Protein AF-A0A919D3U6-F1 (afdb_monomer_lite)

Sequence (153 aa):
MVQASVHTAVRELMSEVGRDALTVPLVAQRAGVTPSTIYRRWGDLQKLLSDVAVERLRPDTAPRDHGGLRADLTAWAGQFLDEMASRAAGRGESAPAVETVMDRVVAPLMYRILFRPAGLDTAYTRQLVAGLLDTTPEAATDAGPGGSETSGR

Structure (mmCIF, N/CA/C/O backbone):
data_AF-A0A919D3U6-F1
#
_entry.id   AF-A0A919D3U6-F1
#
loop_
_atom_site.group_PDB
_atom_site.id
_atom_site.type_symbol
_atom_site.label_atom_id
_atom_site.label_alt_id
_atom_site.label_comp_id
_atom_site.label_asym_id
_atom_site.label_entity_id
_atom_site.label_seq_id
_atom_site.pdbx_PDB_ins_code
_atom_site.Cartn_x
_atom_site.Cartn_y
_atom_site.Cartn_z
_atom_site.occupancy
_atom_site.B_iso_or_equiv
_atom_site.auth_seq_id
_atom_site.auth_comp_id
_atom_site.auth_asym_id
_atom_site.auth_atom_id
_atom_site.pdbx_PDB_model_num
ATOM 1 N N . MET A 1 1 ? 6.024 -2.202 17.466 1.00 76.69 1 MET A N 1
ATOM 2 C CA . MET A 1 1 ? 5.433 -0.854 17.266 1.00 76.69 1 MET A CA 1
ATOM 3 C C . MET A 1 1 ? 4.109 -1.005 16.529 1.00 76.69 1 MET A C 1
ATOM 5 O O . MET A 1 1 ? 4.080 -1.748 15.559 1.00 76.69 1 MET A O 1
ATOM 9 N N . VAL A 1 2 ? 3.045 -0.311 16.953 1.00 89.50 2 VAL A N 1
ATOM 10 C CA . VAL A 1 2 ? 1.687 -0.388 16.356 1.00 89.50 2 VAL A CA 1
ATOM 11 C C . VAL A 1 2 ? 1.678 -0.202 14.831 1.00 89.50 2 VAL A C 1
ATOM 13 O O . VAL A 1 2 ? 0.925 -0.864 14.133 1.00 89.50 2 VAL A O 1
ATOM 16 N N . GLN A 1 3 ? 2.544 0.660 14.291 1.00 91.00 3 GLN A N 1
ATOM 17 C CA . GLN A 1 3 ? 2.680 0.834 12.840 1.00 91.00 3 GLN A CA 1
ATOM 18 C C . GLN A 1 3 ? 3.093 -0.464 12.134 1.00 91.00 3 GLN A C 1
ATOM 20 O O . GLN A 1 3 ? 2.460 -0.859 11.164 1.00 91.00 3 GLN A O 1
ATOM 25 N N . ALA A 1 4 ? 4.109 -1.159 12.649 1.00 90.00 4 ALA A N 1
ATOM 26 C CA . ALA A 1 4 ? 4.602 -2.393 12.047 1.00 90.00 4 ALA A CA 1
ATOM 27 C C . ALA A 1 4 ? 3.541 -3.506 12.061 1.00 90.00 4 ALA A C 1
ATOM 29 O O . ALA A 1 4 ? 3.379 -4.188 11.055 1.00 90.00 4 ALA A O 1
ATOM 30 N N . SER A 1 5 ? 2.779 -3.654 13.156 1.00 94.19 5 SER A N 1
ATOM 31 C CA . SER A 1 5 ? 1.713 -4.666 13.224 1.00 94.19 5 SER A CA 1
ATOM 32 C C . SER A 1 5 ? 0.570 -4.362 12.257 1.00 94.19 5 SER A C 1
ATOM 34 O O . SER A 1 5 ? 0.105 -5.262 11.564 1.00 94.19 5 SER A O 1
ATOM 36 N N . VAL A 1 6 ? 0.167 -3.093 12.140 1.00 96.50 6 VAL A N 1
ATOM 37 C CA . VAL A 1 6 ? -0.847 -2.665 11.166 1.00 96.50 6 VAL A CA 1
ATOM 38 C C . VAL A 1 6 ? -0.353 -2.862 9.729 1.00 96.50 6 VAL A C 1
ATOM 40 O O . VAL A 1 6 ? -1.093 -3.390 8.905 1.00 96.50 6 VAL A O 1
ATOM 43 N N . HIS A 1 7 ? 0.898 -2.509 9.420 1.00 94.06 7 HIS A N 1
ATOM 44 C CA . HIS A 1 7 ? 1.461 -2.686 8.076 1.00 94.06 7 HIS A CA 1
ATOM 45 C C . HIS A 1 7 ? 1.560 -4.169 7.695 1.00 94.06 7 HIS A C 1
ATOM 47 O O . HIS A 1 7 ? 1.246 -4.533 6.563 1.00 94.06 7 HIS A O 1
ATOM 53 N N . THR A 1 8 ? 1.960 -5.036 8.629 1.00 94.00 8 THR A N 1
ATOM 54 C CA . THR A 1 8 ? 1.969 -6.490 8.414 1.00 94.00 8 THR A CA 1
ATOM 55 C C . THR A 1 8 ? 0.561 -7.026 8.175 1.00 94.00 8 THR A C 1
ATOM 57 O O . THR A 1 8 ? 0.341 -7.677 7.158 1.00 94.00 8 THR A O 1
ATOM 60 N N . ALA A 1 9 ? -0.405 -6.662 9.022 1.00 96.44 9 ALA A N 1
ATOM 61 C CA . ALA A 1 9 ? -1.797 -7.080 8.876 1.00 96.44 9 ALA A CA 1
ATOM 62 C C . ALA A 1 9 ? -2.398 -6.684 7.520 1.00 96.44 9 ALA A C 1
ATOM 64 O O . ALA A 1 9 ? -3.086 -7.480 6.888 1.00 96.44 9 ALA A O 1
ATOM 65 N N . VAL A 1 10 ? -2.115 -5.465 7.048 1.00 94.31 10 VAL A N 1
ATOM 66 C CA . VAL A 1 10 ? -2.527 -5.003 5.716 1.00 94.31 10 VAL A CA 1
ATOM 67 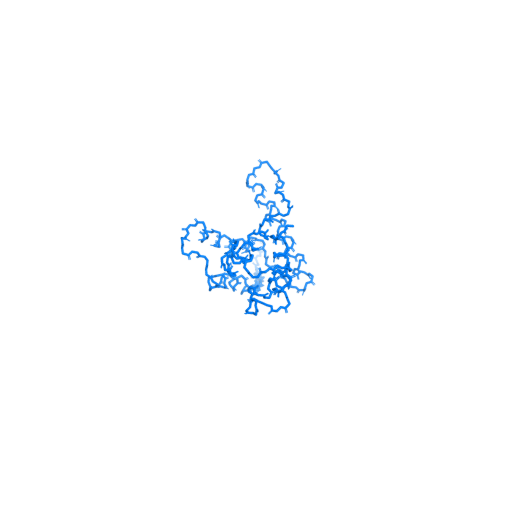C C . VAL A 1 10 ? -1.959 -5.901 4.618 1.00 94.31 10 VAL A C 1
ATOM 69 O O . VAL A 1 10 ? -2.703 -6.295 3.725 1.00 94.31 10 VAL A O 1
ATOM 72 N N . ARG A 1 11 ? -0.658 -6.221 4.662 1.00 90.19 11 ARG A N 1
ATOM 73 C CA . ARG A 1 11 ? -0.007 -7.043 3.629 1.00 90.19 11 ARG A CA 1
ATOM 74 C C . ARG A 1 11 ? -0.580 -8.456 3.574 1.00 90.19 11 ARG A C 1
ATOM 76 O O . ARG A 1 11 ? -0.876 -8.934 2.484 1.00 90.19 11 ARG A O 1
ATOM 83 N N . GLU A 1 12 ? -0.758 -9.085 4.731 1.00 91.75 12 GLU A N 1
ATOM 84 C CA . GLU A 1 12 ? -1.338 -10.428 4.842 1.00 91.75 12 GLU A CA 1
ATOM 85 C C . GLU A 1 12 ? -2.769 -10.448 4.302 1.00 91.75 12 GLU A C 1
ATOM 87 O O . GLU A 1 12 ? -3.071 -11.178 3.360 1.00 91.75 12 GLU A O 1
ATOM 92 N N . LEU A 1 13 ? -3.629 -9.557 4.802 1.00 92.19 13 LEU A N 1
ATOM 93 C CA . LEU A 1 13 ? -5.018 -9.476 4.358 1.00 92.19 13 LEU A CA 1
ATOM 94 C C . LEU A 1 13 ? -5.136 -9.160 2.864 1.00 92.19 13 LEU A C 1
ATOM 96 O O . LEU A 1 13 ? -5.991 -9.721 2.186 1.00 92.19 13 LEU A O 1
ATOM 100 N N . MET A 1 14 ? -4.273 -8.300 2.322 1.00 88.56 14 MET A N 1
ATOM 101 C CA . MET A 1 14 ? -4.292 -7.990 0.893 1.00 88.56 14 MET A CA 1
ATOM 102 C C . MET A 1 14 ? -3.965 -9.219 0.030 1.00 88.56 14 MET A C 1
ATOM 104 O O . MET A 1 14 ? -4.494 -9.324 -1.074 1.00 88.56 14 MET A O 1
ATOM 108 N N . SER A 1 15 ? -3.144 -10.149 0.532 1.00 82.94 15 SER A N 1
ATOM 109 C CA . SER A 1 15 ? -2.867 -11.429 -0.136 1.00 82.94 15 SER A CA 1
ATOM 110 C C . SER A 1 15 ? -3.988 -12.463 0.027 1.00 82.94 15 SER A C 1
ATOM 112 O O . SER A 1 15 ? -4.192 -13.276 -0.868 1.00 82.94 15 SER A O 1
ATOM 114 N N . GLU A 1 16 ? -4.735 -12.411 1.134 1.00 90.62 16 GLU A N 1
ATOM 115 C CA . GLU A 1 16 ? -5.796 -13.373 1.458 1.00 90.62 16 GLU A CA 1
ATOM 116 C C . GLU A 1 16 ? -7.144 -13.031 0.812 1.00 90.62 16 GLU A C 1
ATOM 118 O O . GLU A 1 16 ? -7.806 -13.906 0.261 1.00 90.62 16 GLU A O 1
ATOM 123 N N . VAL A 1 17 ? -7.577 -11.769 0.906 1.00 86.75 17 VAL A N 1
ATOM 124 C CA . VAL A 1 17 ? -8.936 -11.343 0.516 1.00 86.75 17 VAL A CA 1
ATOM 125 C C . VAL A 1 17 ? -8.955 -10.348 -0.645 1.00 86.75 17 VAL A C 1
ATOM 127 O O . VAL A 1 17 ? -10.021 -9.992 -1.143 1.00 86.75 17 VAL A O 1
ATOM 130 N N . GLY A 1 18 ? -7.782 -9.896 -1.093 1.00 78.81 18 GLY A N 1
ATOM 131 C CA . GLY A 1 18 ? -7.655 -8.888 -2.141 1.00 78.81 18 GLY A CA 1
ATOM 132 C C . GLY A 1 18 ? -7.986 -7.464 -1.674 1.00 78.81 18 GLY A C 1
ATOM 133 O O . GLY A 1 18 ? -8.413 -7.210 -0.546 1.00 78.81 18 GLY A O 1
ATOM 134 N N . ARG A 1 19 ? -7.751 -6.489 -2.561 1.00 80.19 19 ARG A N 1
ATOM 135 C CA . ARG A 1 19 ? -7.870 -5.056 -2.242 1.00 80.19 19 ARG A CA 1
ATOM 136 C C . ARG A 1 19 ? -9.306 -4.618 -1.950 1.00 80.19 19 ARG A C 1
ATOM 138 O O . ARG A 1 19 ? -9.495 -3.793 -1.052 1.00 80.19 19 ARG A O 1
ATOM 145 N N . ASP A 1 20 ? -10.270 -5.141 -2.703 1.00 83.38 20 ASP A N 1
ATOM 146 C CA . ASP A 1 20 ? -11.660 -4.664 -2.701 1.00 83.38 20 ASP A CA 1
ATOM 147 C C . ASP A 1 20 ? -12.416 -5.059 -1.427 1.00 83.38 20 ASP A C 1
ATOM 149 O O . ASP A 1 20 ? -13.269 -4.312 -0.954 1.00 83.38 20 ASP A O 1
ATOM 153 N N . ALA A 1 21 ? -12.056 -6.195 -0.822 1.00 86.38 21 ALA A N 1
ATOM 154 C CA . ALA A 1 21 ? -12.648 -6.679 0.425 1.00 86.38 21 ALA A CA 1
ATOM 155 C C . ALA A 1 21 ? -11.987 -6.093 1.691 1.00 86.38 21 ALA A C 1
ATOM 157 O O . ALA A 1 21 ? -12.448 -6.328 2.811 1.00 86.38 21 ALA A O 1
ATOM 158 N N . LEU A 1 22 ? -10.895 -5.335 1.545 1.00 90.50 22 LEU A N 1
ATOM 159 C CA . LEU A 1 22 ? -10.125 -4.817 2.673 1.00 90.50 22 LEU A CA 1
ATOM 160 C C . LEU A 1 22 ? -10.833 -3.625 3.338 1.00 90.50 22 LEU A C 1
ATOM 162 O O . LEU A 1 22 ? -11.154 -2.633 2.683 1.00 90.50 22 LEU A O 1
ATOM 166 N N . THR A 1 23 ? -10.993 -3.668 4.664 1.00 95.88 23 THR A N 1
ATOM 167 C CA . THR A 1 23 ? -11.627 -2.596 5.452 1.00 95.88 23 THR A CA 1
ATOM 168 C C . THR A 1 23 ? -10.823 -2.249 6.709 1.00 95.88 23 THR A C 1
ATOM 170 O O . THR A 1 23 ? -10.061 -3.071 7.218 1.00 95.88 23 THR A O 1
ATOM 173 N N . VAL A 1 24 ? -11.002 -1.034 7.251 1.00 96.75 24 VAL A N 1
ATOM 174 C CA . VAL A 1 24 ? -10.336 -0.610 8.504 1.00 96.75 24 VAL A CA 1
ATOM 175 C C . VAL A 1 24 ? -10.657 -1.541 9.682 1.00 96.75 24 VAL A C 1
ATOM 177 O O . VAL A 1 24 ? -9.717 -1.913 10.383 1.00 96.75 24 VAL A O 1
ATOM 180 N N . PRO A 1 25 ? -11.918 -1.965 9.917 1.00 97.25 25 PRO A N 1
ATOM 181 C CA . PRO A 1 25 ? -12.221 -2.905 10.995 1.00 97.25 25 PRO A CA 1
ATOM 182 C C . PRO A 1 25 ? -11.486 -4.241 10.857 1.00 97.25 25 PRO A C 1
ATOM 184 O O . PRO A 1 25 ? -10.944 -4.733 11.844 1.00 97.25 25 PRO A O 1
ATOM 187 N N . LEU A 1 26 ? -11.407 -4.789 9.640 1.00 97.50 26 LEU A N 1
ATOM 188 C CA . LEU A 1 26 ? -10.711 -6.049 9.371 1.00 97.50 26 LEU A CA 1
ATOM 189 C C . LEU A 1 26 ? -9.206 -5.935 9.654 1.00 97.50 26 LEU A C 1
ATOM 191 O O . LEU A 1 26 ? -8.624 -6.786 10.325 1.00 97.50 26 LEU A O 1
ATOM 195 N N . VAL A 1 27 ? -8.584 -4.842 9.204 1.00 97.62 27 VAL A N 1
ATOM 196 C CA . VAL A 1 27 ? -7.167 -4.560 9.477 1.00 97.62 27 VAL A CA 1
ATOM 197 C C . VAL A 1 27 ? -6.918 -4.374 10.973 1.00 97.62 27 VAL A C 1
ATOM 199 O O . VAL A 1 27 ? -5.962 -4.930 11.508 1.00 97.62 27 VAL A O 1
ATOM 202 N N . ALA A 1 28 ? -7.776 -3.617 11.662 1.00 97.56 28 ALA A N 1
ATOM 203 C CA . ALA A 1 28 ? -7.661 -3.379 13.098 1.00 97.56 28 ALA A CA 1
ATOM 204 C C . ALA A 1 28 ? -7.726 -4.692 13.890 1.00 97.56 28 ALA A C 1
ATOM 206 O O . ALA A 1 28 ? -6.872 -4.939 14.742 1.00 97.56 28 ALA A O 1
ATOM 207 N N . GLN A 1 29 ? -8.683 -5.557 13.541 1.00 97.62 29 GLN A N 1
ATOM 208 C CA . GLN A 1 29 ? -8.833 -6.884 14.127 1.00 97.62 29 GLN A CA 1
ATOM 209 C C . GLN A 1 29 ? -7.568 -7.727 13.935 1.00 97.62 29 GLN A C 1
ATOM 211 O O . GLN A 1 29 ? -7.037 -8.250 14.913 1.00 97.62 29 GLN A O 1
ATOM 216 N N . ARG A 1 30 ? -7.049 -7.820 12.704 1.00 97.50 30 ARG A N 1
ATOM 217 C CA . ARG A 1 30 ? -5.836 -8.598 12.4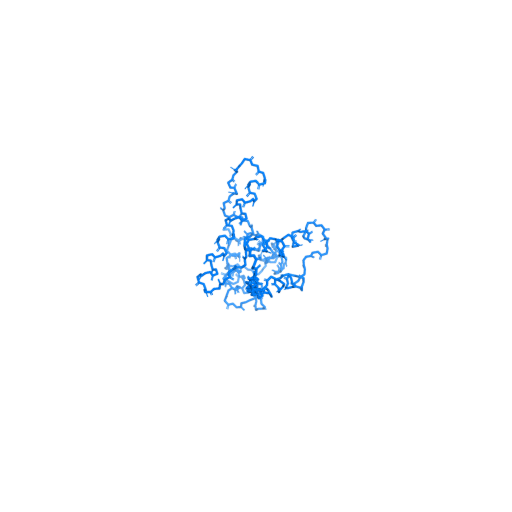06 1.00 97.50 30 ARG A CA 1
ATOM 218 C C . ARG A 1 30 ? -4.596 -8.047 13.114 1.00 97.50 30 ARG A C 1
ATOM 220 O O . ARG A 1 30 ? -3.774 -8.815 13.595 1.00 97.50 30 ARG A O 1
ATOM 227 N N . ALA A 1 31 ? -4.473 -6.726 13.208 1.00 97.12 31 ALA A N 1
ATOM 228 C CA . ALA A 1 31 ? -3.342 -6.060 13.849 1.00 97.12 31 ALA A CA 1
ATOM 229 C C . ALA A 1 31 ? -3.424 -6.022 15.388 1.00 97.12 31 ALA A C 1
ATOM 231 O O . ALA A 1 31 ? -2.487 -5.528 16.023 1.00 97.12 31 ALA A O 1
ATOM 232 N N . GLY A 1 32 ? -4.530 -6.487 15.984 1.00 97.06 32 GLY A N 1
ATOM 233 C CA . GLY A 1 32 ? -4.758 -6.461 17.431 1.00 97.06 32 GLY A CA 1
ATOM 234 C C . GLY A 1 32 ? -4.949 -5.052 18.004 1.00 97.06 32 GLY A C 1
ATOM 235 O O . GLY A 1 32 ? -4.576 -4.797 19.148 1.00 97.06 32 GLY A O 1
ATOM 236 N N . VAL A 1 33 ? -5.488 -4.115 17.217 1.00 97.50 33 VAL A N 1
ATOM 237 C CA . VAL A 1 33 ? -5.717 -2.717 17.624 1.00 97.50 33 VAL A CA 1
ATOM 238 C C . VAL A 1 33 ? -7.176 -2.312 17.434 1.00 97.50 33 VAL A C 1
ATOM 240 O O . VAL A 1 33 ? -7.961 -3.001 16.792 1.00 97.50 33 VAL A O 1
ATOM 243 N N . THR A 1 34 ? -7.562 -1.156 17.973 1.00 97.31 34 THR A N 1
ATOM 244 C CA . THR A 1 34 ? -8.905 -0.606 17.748 1.00 97.31 34 THR A CA 1
ATOM 245 C C . THR A 1 34 ? -8.980 0.158 16.420 1.00 97.31 34 THR A C 1
ATOM 247 O O . THR A 1 34 ? -8.002 0.817 16.047 1.00 97.31 34 THR A O 1
ATOM 250 N N . PRO A 1 35 ? -10.139 0.187 15.731 1.00 97.12 35 PRO A N 1
ATOM 251 C CA . PRO A 1 35 ? -10.328 1.018 14.538 1.00 97.12 35 PRO A CA 1
ATOM 252 C C . PRO A 1 35 ? -9.983 2.495 14.777 1.00 97.12 35 PRO A C 1
ATOM 254 O O . PRO A 1 35 ? -9.334 3.122 13.944 1.00 97.12 35 PRO A O 1
ATOM 257 N N . SER A 1 36 ? -10.312 3.038 15.955 1.00 96.62 36 SER A N 1
ATOM 258 C CA . SER A 1 36 ? -9.971 4.415 16.346 1.00 96.62 36 SER A CA 1
ATOM 259 C C . SER A 1 36 ? -8.464 4.689 16.348 1.00 96.62 36 SER A C 1
ATOM 261 O O . SER A 1 36 ? -8.045 5.809 16.068 1.00 96.62 36 SER A O 1
ATOM 263 N N . THR A 1 37 ? -7.633 3.681 16.632 1.00 96.12 37 THR A N 1
ATOM 264 C CA . THR A 1 37 ? -6.167 3.806 16.569 1.00 96.12 37 THR A CA 1
ATOM 265 C C . THR A 1 37 ? -5.696 4.013 15.131 1.00 96.12 37 THR A C 1
ATOM 267 O O . THR A 1 37 ? -4.798 4.822 14.896 1.00 96.12 37 THR A O 1
ATOM 270 N N . ILE A 1 38 ? -6.333 3.332 14.174 1.00 96.00 38 ILE A N 1
ATOM 271 C CA . ILE A 1 38 ? -6.052 3.495 12.746 1.00 96.00 38 ILE A CA 1
ATOM 272 C C . ILE A 1 38 ? -6.566 4.852 12.258 1.00 96.00 38 ILE A C 1
ATOM 274 O O . ILE A 1 38 ? -5.798 5.629 11.694 1.00 96.00 38 ILE A O 1
ATOM 278 N N . TYR A 1 39 ? -7.826 5.189 12.545 1.00 96.06 39 TYR A N 1
ATOM 279 C CA . TYR A 1 39 ? -8.410 6.467 12.129 1.00 96.06 39 TYR A CA 1
ATOM 280 C C . TYR A 1 39 ? -7.649 7.675 12.681 1.00 96.06 39 TYR A C 1
ATOM 282 O O . TYR A 1 39 ? -7.388 8.617 11.944 1.00 96.06 39 TYR A O 1
ATOM 290 N N . ARG A 1 40 ? -7.209 7.647 13.944 1.00 95.50 40 ARG A N 1
ATOM 291 C CA . ARG A 1 40 ? -6.432 8.754 14.525 1.00 95.50 40 ARG A CA 1
ATOM 292 C C . ARG A 1 40 ? -5.085 8.968 13.830 1.00 95.50 40 ARG A C 1
ATOM 294 O O . ARG A 1 40 ? -4.611 10.096 13.778 1.00 95.50 40 ARG A O 1
ATOM 301 N N . ARG A 1 41 ? -4.440 7.896 13.360 1.00 94.38 41 ARG A N 1
ATOM 302 C CA . ARG A 1 41 ? -3.070 7.954 12.831 1.00 94.38 41 ARG A CA 1
ATOM 303 C C . ARG A 1 41 ? -3.016 8.150 11.320 1.00 94.38 41 ARG A C 1
ATOM 305 O O . ARG A 1 41 ? -2.204 8.942 10.861 1.00 94.38 41 ARG A O 1
ATOM 312 N N . TRP A 1 42 ? -3.872 7.464 10.570 1.00 95.50 42 TRP A N 1
ATOM 313 C CA . TRP A 1 42 ? -3.886 7.541 9.106 1.00 95.50 42 TRP A CA 1
ATOM 314 C C . TRP A 1 42 ? -5.103 8.287 8.555 1.00 95.50 42 TRP A C 1
ATOM 316 O O . TRP A 1 42 ? -5.075 8.718 7.410 1.00 95.50 42 TRP A O 1
ATOM 326 N N . GLY A 1 43 ? -6.163 8.495 9.338 1.00 94.50 43 GLY A N 1
ATOM 327 C CA . GLY A 1 43 ? -7.385 9.176 8.896 1.00 94.50 43 GLY A CA 1
ATOM 328 C C . GLY A 1 43 ? -8.328 8.277 8.102 1.00 94.50 43 GLY A C 1
ATOM 329 O O . GLY A 1 43 ? -9.514 8.226 8.407 1.00 94.50 43 GLY A O 1
ATOM 330 N N . ASP A 1 44 ? -7.814 7.535 7.123 1.00 89.44 44 ASP A N 1
ATOM 331 C CA . ASP A 1 44 ? -8.600 6.625 6.292 1.00 89.44 44 ASP A CA 1
ATOM 332 C C . ASP A 1 44 ? -7.768 5.433 5.783 1.00 89.44 44 ASP A C 1
ATOM 334 O O . ASP A 1 44 ? -6.552 5.347 5.984 1.00 89.44 44 ASP A O 1
ATOM 338 N N . LEU A 1 45 ? -8.449 4.480 5.136 1.00 89.25 45 LEU A N 1
ATOM 339 C CA . LEU A 1 45 ? -7.814 3.281 4.592 1.00 89.25 45 LEU A CA 1
ATOM 340 C C . LEU A 1 45 ? -6.864 3.594 3.429 1.00 89.25 45 LEU A C 1
ATOM 342 O O . LEU A 1 45 ? -5.852 2.917 3.291 1.00 89.25 45 LEU A O 1
ATOM 346 N N . GLN A 1 46 ? -7.167 4.588 2.589 1.00 86.06 46 GLN A N 1
ATOM 347 C CA . GLN A 1 46 ? -6.324 4.915 1.435 1.00 86.06 46 GLN A CA 1
ATOM 348 C C . GLN A 1 46 ? -4.972 5.461 1.890 1.00 86.06 46 GLN A C 1
ATOM 350 O O . GLN A 1 46 ? -3.940 4.999 1.419 1.00 86.06 46 GLN A O 1
ATOM 355 N N . LYS A 1 47 ? -4.960 6.368 2.868 1.00 85.69 47 LYS A N 1
ATOM 356 C CA . LYS A 1 47 ? -3.734 6.891 3.480 1.00 85.69 47 LYS A CA 1
ATOM 357 C C . LYS A 1 47 ? -2.909 5.802 4.152 1.00 85.69 47 LYS A C 1
ATOM 359 O O . LYS A 1 47 ? -1.694 5.796 3.984 1.00 85.69 47 LYS A O 1
ATOM 364 N N . LEU A 1 48 ? -3.550 4.869 4.860 1.00 90.19 48 LEU A N 1
ATOM 365 C CA . LEU A 1 48 ? -2.851 3.709 5.416 1.00 90.19 48 LEU A CA 1
ATOM 366 C C . LEU A 1 48 ? -2.182 2.885 4.310 1.00 90.19 48 LEU A C 1
ATOM 368 O O . LEU A 1 48 ? -1.013 2.536 4.419 1.00 90.19 48 LEU A O 1
ATOM 372 N N . LEU A 1 49 ? -2.895 2.592 3.227 1.00 87.38 49 LEU A N 1
ATOM 373 C CA . LEU A 1 49 ? -2.347 1.786 2.138 1.00 87.38 49 LEU A CA 1
ATOM 374 C C . LEU A 1 49 ? -1.227 2.483 1.378 1.00 87.38 49 LEU A C 1
ATOM 376 O O . LEU A 1 49 ? -0.253 1.827 1.020 1.00 87.38 49 LEU A O 1
ATOM 380 N N . SER A 1 50 ? -1.336 3.794 1.178 1.00 80.56 50 SER A N 1
ATOM 381 C CA . SER A 1 50 ? -0.250 4.604 0.632 1.00 80.56 50 SER A CA 1
ATOM 382 C C . SER A 1 50 ? 0.998 4.519 1.510 1.00 80.56 50 SER A C 1
ATOM 384 O O . SER A 1 50 ? 2.089 4.328 0.987 1.00 80.56 50 SER A O 1
ATOM 386 N N . ASP A 1 51 ? 0.847 4.584 2.834 1.00 83.88 51 ASP A N 1
ATOM 387 C CA . ASP A 1 51 ? 1.962 4.468 3.783 1.00 83.88 51 ASP A CA 1
ATOM 388 C C . ASP A 1 51 ? 2.609 3.069 3.743 1.00 83.88 51 ASP A C 1
ATOM 390 O O . ASP A 1 51 ? 3.832 2.939 3.684 1.00 83.88 51 ASP A O 1
ATOM 394 N N . VAL A 1 52 ? 1.801 2.001 3.659 1.00 84.62 52 VAL A N 1
ATOM 395 C CA . VAL A 1 52 ? 2.310 0.630 3.455 1.00 84.62 52 VAL A CA 1
ATOM 396 C C . VAL A 1 52 ? 3.043 0.489 2.115 1.00 84.62 52 VAL A C 1
ATOM 398 O O . VAL A 1 52 ? 4.073 -0.184 2.051 1.00 84.62 52 VAL A O 1
ATOM 401 N N . ALA A 1 53 ? 2.534 1.111 1.048 1.00 76.31 53 ALA A N 1
ATOM 402 C CA . ALA A 1 53 ? 3.165 1.083 -0.268 1.00 76.31 53 ALA A CA 1
ATOM 403 C C . ALA A 1 53 ? 4.510 1.827 -0.272 1.00 76.31 53 ALA A C 1
ATOM 405 O O . ALA A 1 53 ? 5.492 1.290 -0.780 1.00 76.31 53 ALA A O 1
ATOM 406 N N . VAL A 1 54 ? 4.577 3.015 0.340 1.00 73.38 54 VAL A N 1
ATOM 407 C CA . VAL A 1 54 ? 5.812 3.806 0.478 1.00 73.38 54 VAL A CA 1
ATOM 408 C C . VAL A 1 54 ? 6.868 3.047 1.273 1.00 73.38 54 VAL A C 1
ATOM 410 O O . VAL A 1 54 ? 8.025 3.015 0.866 1.00 73.38 54 VAL A O 1
ATOM 413 N N . GLU A 1 55 ? 6.485 2.390 2.367 1.00 71.19 55 GLU A N 1
ATOM 414 C CA . GLU A 1 55 ? 7.427 1.600 3.162 1.00 71.19 55 GLU A CA 1
ATOM 415 C C . GLU A 1 55 ? 7.995 0.413 2.365 1.00 71.19 55 GLU A C 1
ATOM 417 O O . GLU A 1 55 ? 9.158 0.075 2.528 1.00 71.19 55 GLU A O 1
ATOM 422 N N . ARG A 1 56 ? 7.218 -0.180 1.447 1.00 66.38 56 ARG A N 1
ATOM 423 C CA . ARG A 1 56 ? 7.697 -1.248 0.549 1.00 66.38 56 ARG A CA 1
ATOM 424 C C . ARG A 1 56 ? 8.658 -0.742 -0.534 1.00 66.38 56 ARG A C 1
ATOM 426 O O . ARG A 1 56 ? 9.483 -1.503 -1.022 1.00 66.38 56 ARG A O 1
ATOM 433 N N . LEU A 1 57 ? 8.517 0.518 -0.941 1.00 59.59 57 LEU A N 1
ATOM 434 C CA . LEU A 1 57 ? 9.410 1.172 -1.903 1.00 59.59 57 LEU A CA 1
ATOM 435 C C . LEU A 1 57 ? 10.753 1.566 -1.276 1.00 59.59 57 LEU A C 1
ATOM 437 O O . LEU A 1 57 ? 11.693 1.875 -2.007 1.00 59.59 57 LEU A O 1
ATOM 441 N N . ARG A 1 58 ? 10.861 1.568 0.060 1.00 57.66 58 ARG A N 1
ATOM 442 C CA . ARG A 1 58 ? 12.139 1.783 0.735 1.00 57.66 58 ARG A CA 1
ATOM 443 C C . ARG A 1 58 ? 12.991 0.521 0.599 1.00 57.66 58 ARG A C 1
ATOM 445 O O . ARG A 1 58 ? 12.547 -0.541 1.023 1.00 57.66 58 ARG A O 1
ATOM 452 N N . PRO A 1 59 ? 14.194 0.612 0.015 1.00 52.00 59 PRO A N 1
ATOM 453 C CA . PRO A 1 59 ? 15.063 -0.547 -0.090 1.00 52.00 59 PRO A CA 1
ATOM 454 C C . PRO A 1 59 ? 15.516 -0.991 1.311 1.00 52.00 59 PRO A C 1
ATOM 456 O O . PRO A 1 59 ? 15.920 -0.160 2.124 1.00 52.00 59 PRO A O 1
ATOM 459 N N . ASP A 1 60 ? 15.480 -2.303 1.575 1.00 49.69 60 ASP A N 1
ATOM 460 C CA . ASP A 1 60 ? 15.906 -2.917 2.851 1.00 49.69 60 ASP A CA 1
ATOM 461 C C . ASP A 1 60 ? 17.400 -2.697 3.152 1.00 49.69 60 ASP A C 1
ATOM 463 O O . ASP A 1 60 ? 17.871 -2.891 4.271 1.00 49.69 60 ASP A O 1
ATOM 467 N N . THR A 1 61 ? 18.175 -2.290 2.147 1.00 43.31 61 THR A N 1
ATOM 468 C CA . THR A 1 61 ? 19.584 -1.925 2.269 1.00 43.31 61 THR A CA 1
ATOM 469 C C . THR A 1 61 ? 19.792 -0.600 1.549 1.00 43.31 61 THR A C 1
ATOM 471 O O . THR A 1 61 ? 19.344 -0.441 0.413 1.00 43.31 61 THR A O 1
ATOM 474 N N . ALA A 1 62 ? 20.473 0.353 2.194 1.00 51.44 62 ALA A N 1
ATOM 475 C CA . ALA A 1 62 ? 20.918 1.563 1.511 1.00 51.44 62 ALA A CA 1
ATOM 476 C C . ALA A 1 62 ? 21.668 1.159 0.225 1.00 51.44 62 ALA A C 1
ATOM 478 O O . ALA A 1 62 ? 22.489 0.235 0.292 1.00 51.44 62 ALA A O 1
ATOM 479 N N . PRO A 1 63 ? 21.395 1.797 -0.930 1.00 52.66 63 PRO A N 1
ATOM 480 C CA . PRO A 1 63 ? 22.170 1.555 -2.138 1.00 52.66 63 PRO A CA 1
ATOM 481 C C . PRO A 1 63 ? 23.652 1.662 -1.787 1.00 52.66 63 PRO A C 1
ATOM 483 O O . PRO A 1 63 ? 24.066 2.618 -1.128 1.00 52.66 63 PRO A O 1
ATOM 486 N N . ARG A 1 64 ? 24.433 0.634 -2.132 1.00 50.12 64 ARG A N 1
ATOM 487 C CA . ARG A 1 64 ? 25.880 0.681 -1.925 1.00 50.12 64 ARG A CA 1
ATOM 488 C C . ARG A 1 64 ? 26.399 1.877 -2.721 1.00 50.12 64 ARG A C 1
ATOM 490 O O . ARG A 1 64 ? 26.176 1.927 -3.923 1.00 50.12 64 ARG A O 1
ATOM 497 N N . ASP A 1 65 ? 27.059 2.808 -2.041 1.00 48.44 65 ASP A N 1
ATOM 498 C CA . ASP A 1 65 ? 27.718 3.946 -2.679 1.00 48.44 65 ASP A CA 1
ATOM 499 C C . ASP A 1 65 ? 28.842 3.409 -3.577 1.00 48.44 65 ASP A C 1
ATOM 501 O O . ASP A 1 65 ? 29.832 2.836 -3.112 1.00 48.44 65 ASP A O 1
ATOM 505 N N . HIS A 1 66 ? 28.630 3.497 -4.884 1.00 53.88 66 HIS A N 1
ATOM 506 C CA . HIS A 1 66 ? 29.537 3.070 -5.940 1.00 53.88 66 HIS A CA 1
ATOM 507 C C . HIS A 1 66 ? 30.324 4.251 -6.522 1.00 53.88 66 HIS A C 1
ATOM 509 O O . HIS A 1 66 ? 30.912 4.133 -7.599 1.00 53.88 66 HIS A O 1
ATOM 515 N N . GLY A 1 67 ? 30.390 5.375 -5.798 1.00 47.75 67 GLY A N 1
ATOM 516 C CA . GLY A 1 67 ? 31.222 6.525 -6.142 1.00 47.75 67 GLY A CA 1
ATOM 517 C C . GLY A 1 67 ? 30.510 7.586 -6.981 1.00 47.75 67 GLY A C 1
ATOM 518 O O . GLY A 1 67 ? 31.171 8.482 -7.509 1.00 47.75 67 GLY A O 1
ATOM 519 N N . GLY A 1 68 ? 29.179 7.516 -7.109 1.00 57.03 68 GLY A N 1
ATOM 520 C CA . GLY A 1 68 ? 28.370 8.582 -7.695 1.00 57.03 68 GLY A CA 1
ATOM 521 C C . GLY A 1 68 ? 26.967 8.146 -8.124 1.00 57.03 68 GLY A C 1
ATOM 522 O O . GLY A 1 68 ? 26.766 7.035 -8.604 1.00 57.03 68 GLY A O 1
ATOM 523 N N . LEU A 1 69 ? 26.015 9.088 -8.069 1.00 52.62 69 LEU A N 1
ATOM 524 C CA . LEU A 1 69 ? 24.580 8.876 -8.325 1.00 52.62 69 LEU A CA 1
ATOM 525 C C . LEU A 1 69 ? 24.270 8.049 -9.584 1.00 52.62 69 LEU A C 1
ATOM 527 O O . LEU A 1 69 ? 23.355 7.234 -9.581 1.00 52.62 69 LEU A O 1
ATOM 531 N N . ARG A 1 70 ? 25.020 8.252 -10.675 1.00 58.00 70 ARG A N 1
ATOM 532 C CA . ARG A 1 70 ? 24.827 7.491 -11.917 1.00 58.00 70 ARG A CA 1
ATOM 533 C C . ARG A 1 70 ? 25.176 6.013 -11.739 1.00 58.00 70 ARG A C 1
ATOM 535 O O . ARG A 1 70 ? 24.412 5.170 -12.184 1.00 58.00 70 ARG A O 1
ATOM 542 N N . ALA A 1 71 ? 26.308 5.713 -11.105 1.00 62.78 71 ALA A N 1
ATOM 543 C CA . ALA A 1 71 ? 26.740 4.342 -10.850 1.00 62.78 71 ALA A CA 1
ATOM 544 C C . ALA A 1 71 ? 25.794 3.645 -9.862 1.00 62.78 71 ALA A C 1
ATOM 546 O O . ALA A 1 71 ? 25.424 2.492 -10.080 1.00 62.78 71 ALA A O 1
ATOM 547 N N . ASP A 1 72 ? 25.334 4.377 -8.847 1.00 58.47 72 ASP A N 1
ATOM 548 C CA . ASP A 1 72 ? 24.400 3.872 -7.841 1.00 58.47 72 ASP A CA 1
ATOM 549 C C . ASP A 1 72 ? 23.042 3.528 -8.460 1.00 58.47 72 ASP A C 1
ATOM 551 O O . ASP A 1 72 ? 22.510 2.445 -8.225 1.00 58.47 72 ASP A O 1
ATOM 555 N N . LEU A 1 73 ? 22.497 4.416 -9.300 1.00 58.38 73 LEU A N 1
ATOM 556 C CA . LEU A 1 73 ? 21.230 4.181 -9.994 1.00 58.38 73 LE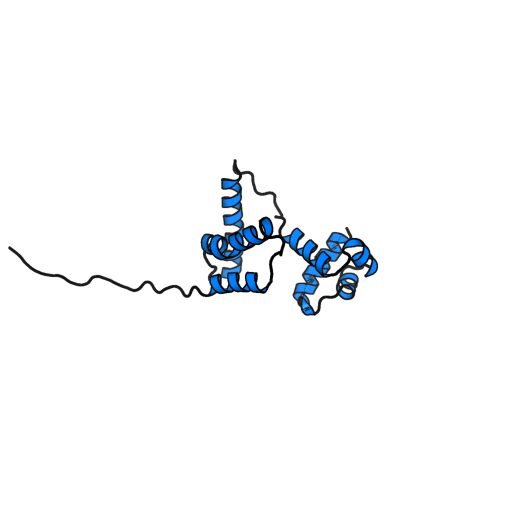U A CA 1
ATOM 557 C C . LEU A 1 73 ? 21.332 3.025 -10.993 1.00 58.38 73 LEU A C 1
ATOM 559 O O . LEU A 1 73 ? 20.412 2.213 -11.057 1.00 58.38 73 LEU A O 1
ATOM 563 N N . THR A 1 74 ? 22.440 2.914 -11.734 1.00 63.50 74 THR A N 1
ATOM 564 C CA . THR A 1 74 ? 22.660 1.797 -12.666 1.00 63.50 74 THR A CA 1
ATOM 565 C C . THR A 1 74 ? 22.745 0.462 -11.926 1.00 63.50 74 THR A C 1
ATOM 567 O O . THR A 1 74 ? 22.107 -0.509 -12.330 1.00 63.50 74 THR A O 1
ATOM 570 N N . ALA A 1 75 ? 23.495 0.396 -10.824 1.00 66.69 75 ALA A N 1
ATOM 571 C CA . ALA A 1 75 ? 23.640 -0.837 -10.055 1.00 66.69 75 ALA A CA 1
ATOM 572 C C . ALA A 1 75 ? 22.349 -1.228 -9.327 1.00 66.69 75 ALA A C 1
ATOM 574 O O . ALA A 1 75 ? 21.993 -2.406 -9.286 1.00 66.69 75 ALA A O 1
ATOM 575 N N . TRP A 1 76 ? 21.629 -0.244 -8.785 1.00 65.94 76 TRP A N 1
ATOM 576 C CA . TRP A 1 76 ? 20.333 -0.460 -8.154 1.00 65.94 76 TRP A CA 1
ATOM 577 C C . TRP A 1 76 ? 19.288 -0.953 -9.161 1.00 65.94 76 TRP A C 1
ATOM 579 O O . TRP A 1 76 ? 18.587 -1.926 -8.881 1.00 65.94 76 TRP A O 1
ATOM 589 N N . ALA A 1 77 ? 19.229 -0.347 -10.353 1.00 63.97 77 ALA A N 1
ATOM 590 C CA . ALA A 1 77 ? 18.352 -0.800 -11.429 1.00 63.97 77 ALA A CA 1
ATOM 591 C C . ALA A 1 77 ? 18.681 -2.242 -11.843 1.00 63.97 77 ALA A C 1
ATOM 593 O O . ALA A 1 77 ? 17.778 -3.073 -11.907 1.00 63.97 77 ALA A O 1
ATOM 594 N N . GLY A 1 78 ? 19.965 -2.568 -12.032 1.00 64.88 78 GLY A N 1
ATOM 595 C CA . GLY A 1 78 ? 20.405 -3.930 -12.347 1.00 64.88 78 GLY A CA 1
ATOM 596 C C . GLY A 1 78 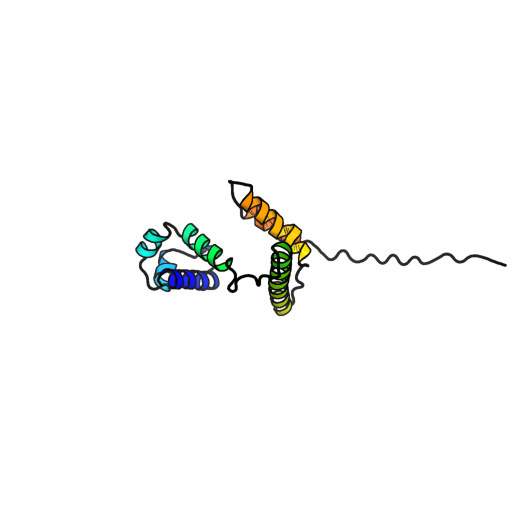? 19.952 -4.960 -11.307 1.00 64.88 78 GLY A C 1
ATOM 597 O O . GLY A 1 78 ? 19.322 -5.952 -11.663 1.00 64.88 78 GLY A O 1
ATOM 598 N N . GLN A 1 79 ? 20.177 -4.692 -10.015 1.00 66.06 79 GLN A N 1
ATOM 599 C CA . GLN A 1 79 ? 19.777 -5.603 -8.931 1.00 66.06 79 GLN A CA 1
ATOM 600 C C . GLN A 1 79 ? 18.265 -5.814 -8.850 1.00 66.06 79 GLN A C 1
ATOM 602 O O . GLN A 1 79 ? 17.805 -6.947 -8.707 1.00 66.06 79 GLN A O 1
ATOM 607 N N . PHE A 1 80 ? 17.488 -4.735 -8.948 1.00 64.81 80 PHE A N 1
ATOM 608 C CA . PHE A 1 80 ? 16.029 -4.813 -8.917 1.00 64.81 80 PHE A CA 1
ATOM 609 C C . PHE A 1 80 ? 15.490 -5.695 -10.051 1.00 64.81 80 PHE A C 1
ATOM 611 O O . PHE A 1 80 ? 14.534 -6.454 -9.879 1.00 64.81 80 PHE A O 1
ATOM 618 N N . LEU A 1 81 ? 16.133 -5.628 -11.212 1.00 65.00 81 LEU A N 1
ATOM 619 C CA . LEU A 1 81 ? 15.680 -6.310 -12.410 1.00 65.00 81 LEU A CA 1
ATOM 620 C C . LEU A 1 81 ? 16.131 -7.765 -12.471 1.00 65.00 81 LEU A C 1
ATOM 622 O O . LEU A 1 81 ? 15.334 -8.605 -12.885 1.00 65.00 81 LEU A O 1
ATOM 626 N N . ASP A 1 82 ? 17.319 -8.089 -11.963 1.00 64.69 82 ASP A N 1
ATOM 627 C CA . ASP A 1 82 ? 17.731 -9.477 -11.724 1.00 64.69 82 ASP A CA 1
ATOM 628 C C . ASP A 1 82 ? 16.749 -10.184 -10.780 1.00 64.69 82 ASP A C 1
ATOM 630 O O . ASP A 1 82 ? 16.344 -11.327 -11.010 1.00 64.69 82 ASP A O 1
ATOM 634 N N . GLU A 1 83 ? 16.294 -9.487 -9.736 1.00 67.31 83 GLU A N 1
ATOM 635 C CA . GLU A 1 83 ? 15.323 -10.027 -8.789 1.00 67.31 83 GLU A CA 1
ATOM 636 C C . GLU A 1 83 ? 13.942 -10.244 -9.436 1.00 67.31 83 GLU A C 1
ATOM 638 O O . GLU A 1 83 ? 13.279 -11.257 -9.189 1.00 67.31 83 GLU A O 1
ATOM 643 N N . MET A 1 84 ? 13.504 -9.327 -10.305 1.00 63.28 84 MET A N 1
ATOM 644 C CA . MET A 1 84 ? 12.277 -9.492 -11.090 1.00 63.28 84 MET A CA 1
ATOM 645 C C . MET A 1 84 ? 12.379 -10.641 -12.102 1.00 63.28 84 MET A C 1
ATOM 647 O O . MET A 1 84 ? 11.451 -11.448 -12.195 1.00 63.28 84 MET A O 1
ATOM 651 N N . ALA A 1 85 ? 13.496 -10.743 -12.824 1.00 65.75 85 ALA A N 1
ATOM 652 C CA . ALA A 1 85 ? 13.743 -11.780 -13.822 1.00 65.75 85 ALA A CA 1
ATOM 653 C C . ALA A 1 85 ? 13.825 -13.172 -13.183 1.00 65.75 85 ALA A C 1
ATOM 655 O O . ALA A 1 85 ? 13.189 -14.106 -13.664 1.00 65.75 85 ALA A O 1
ATOM 656 N N . SER A 1 86 ? 14.512 -13.298 -12.045 1.00 66.12 86 SER A N 1
ATOM 657 C CA . SER A 1 86 ? 14.574 -14.535 -11.258 1.00 66.12 86 SER A CA 1
ATOM 658 C C . SER A 1 86 ? 13.182 -15.005 -10.817 1.00 66.12 86 SER A C 1
ATOM 660 O O . SER A 1 86 ? 12.818 -16.174 -10.971 1.00 66.12 86 SER A O 1
ATOM 662 N N . ARG A 1 87 ? 12.336 -14.073 -10.354 1.00 67.19 87 ARG A N 1
ATOM 663 C CA . ARG A 1 87 ? 10.942 -14.371 -9.990 1.00 67.19 87 ARG A CA 1
ATOM 664 C C . ARG A 1 87 ? 10.088 -14.790 -11.189 1.00 67.19 87 ARG A C 1
ATOM 666 O O . ARG A 1 87 ? 9.225 -15.646 -11.018 1.00 67.19 87 ARG A O 1
ATOM 673 N N . ALA A 1 88 ? 10.278 -14.178 -12.358 1.00 64.69 88 ALA A N 1
ATOM 674 C CA . ALA A 1 88 ? 9.563 -14.538 -13.586 1.00 64.69 88 ALA A CA 1
ATOM 675 C C . ALA A 1 88 ? 9.989 -15.920 -14.108 1.00 64.69 88 ALA A C 1
ATOM 677 O O . ALA A 1 88 ? 9.137 -16.762 -14.389 1.00 64.69 88 ALA A O 1
ATOM 678 N N . ALA A 1 89 ? 11.294 -16.203 -14.105 1.00 65.69 89 ALA A N 1
ATOM 679 C CA . ALA A 1 89 ? 11.845 -17.504 -14.472 1.00 65.69 89 ALA A CA 1
ATOM 680 C C . ALA A 1 89 ? 11.306 -18.630 -13.573 1.00 65.69 89 ALA A C 1
ATOM 682 O O . ALA A 1 89 ? 10.932 -19.690 -14.070 1.00 65.69 89 ALA A O 1
ATOM 683 N N . GLY A 1 90 ? 11.160 -18.380 -12.265 1.00 66.94 90 GLY A N 1
ATOM 684 C CA . GLY A 1 90 ? 10.524 -19.319 -11.332 1.00 66.94 90 GLY A CA 1
ATOM 685 C C . GLY A 1 90 ? 9.055 -19.647 -11.646 1.00 66.94 90 GLY A C 1
ATOM 686 O O . GLY A 1 90 ? 8.539 -20.643 -11.146 1.00 66.94 90 GLY A O 1
ATOM 687 N N . ARG A 1 91 ? 8.383 -18.841 -12.480 1.00 70.62 91 ARG A N 1
ATOM 688 C CA . ARG A 1 91 ? 7.008 -19.060 -12.964 1.00 70.62 91 ARG A CA 1
ATOM 689 C C . ARG A 1 91 ? 6.932 -19.516 -14.427 1.00 70.62 91 ARG A C 1
ATOM 691 O O . ARG A 1 91 ? 5.832 -19.710 -14.932 1.00 70.62 91 ARG A O 1
ATOM 698 N N . GLY A 1 92 ? 8.069 -19.701 -15.104 1.00 67.56 92 GLY A N 1
ATOM 699 C CA . GLY A 1 92 ? 8.118 -20.037 -16.533 1.00 67.56 92 GLY A CA 1
ATOM 700 C C . GLY A 1 92 ? 7.778 -18.868 -17.468 1.00 67.56 92 GLY A C 1
ATOM 701 O O . GLY A 1 92 ? 7.473 -19.087 -18.636 1.00 67.56 92 GLY A O 1
ATOM 702 N N . GLU A 1 93 ? 7.817 -17.632 -16.966 1.00 68.19 93 GLU A N 1
ATOM 703 C CA . GLU A 1 93 ? 7.528 -16.412 -17.723 1.00 68.19 93 GLU A CA 1
ATOM 704 C C . GLU A 1 93 ? 8.839 -15.775 -18.213 1.00 68.19 93 GLU A C 1
ATOM 706 O O . GLU A 1 93 ? 9.786 -15.614 -17.439 1.00 68.19 93 GLU A O 1
ATOM 711 N N . SER A 1 94 ? 8.896 -15.353 -19.480 1.00 60.16 94 SER A N 1
ATOM 712 C CA . SER A 1 94 ? 9.996 -14.512 -19.968 1.00 60.16 94 SER A CA 1
ATOM 713 C C . SER A 1 94 ? 9.792 -13.075 -19.489 1.00 60.16 94 SER A C 1
ATOM 715 O O . SER A 1 94 ? 8.819 -12.424 -19.866 1.00 60.16 94 SER A O 1
ATOM 717 N N . ALA A 1 95 ? 10.713 -12.570 -18.665 1.00 59.00 95 ALA A N 1
ATOM 718 C CA . ALA A 1 95 ? 10.702 -11.171 -18.250 1.00 59.00 95 ALA A CA 1
ATOM 719 C C . ALA A 1 95 ? 11.202 -10.252 -19.386 1.00 59.00 95 ALA A C 1
ATOM 721 O O . ALA A 1 95 ? 12.192 -10.589 -20.042 1.00 59.00 95 ALA A O 1
ATOM 722 N N . PRO A 1 96 ? 10.565 -9.088 -19.615 1.00 64.69 96 PRO A N 1
ATOM 723 C CA . PRO A 1 96 ? 11.080 -8.081 -20.536 1.00 64.69 96 PRO A CA 1
ATOM 724 C C . PRO A 1 96 ? 12.408 -7.496 -20.038 1.00 64.69 96 PRO A C 1
ATOM 726 O O . PRO A 1 96 ? 12.678 -7.460 -18.836 1.00 64.69 96 PRO A O 1
ATOM 729 N N . ALA A 1 97 ? 13.233 -7.021 -20.974 1.00 69.62 97 ALA A N 1
ATOM 730 C CA . ALA A 1 97 ? 14.537 -6.451 -20.659 1.00 69.62 97 ALA A CA 1
ATOM 731 C C . ALA A 1 97 ? 14.424 -5.219 -19.747 1.00 69.62 97 ALA A C 1
ATOM 733 O O . ALA A 1 97 ? 13.508 -4.404 -19.874 1.00 69.62 97 ALA A O 1
ATOM 734 N N . VAL A 1 98 ? 15.423 -5.070 -18.878 1.00 60.50 98 VAL A N 1
ATOM 735 C CA . VAL A 1 98 ? 15.637 -3.955 -17.940 1.00 60.50 98 VAL A CA 1
ATOM 736 C C . VAL A 1 98 ? 15.327 -2.597 -18.550 1.00 60.50 98 VAL A C 1
ATOM 738 O O . VAL A 1 98 ? 14.457 -1.878 -18.062 1.00 60.50 98 VAL A O 1
ATOM 741 N N . GLU A 1 99 ? 15.990 -2.286 -19.661 1.00 62.12 99 GLU A N 1
ATOM 742 C CA . GLU A 1 99 ? 15.857 -0.983 -20.310 1.00 62.12 99 GLU A CA 1
ATOM 743 C C . GLU A 1 99 ? 14.448 -0.764 -20.849 1.00 62.12 99 GLU A C 1
ATOM 745 O O . GLU A 1 99 ? 13.912 0.334 -20.785 1.00 62.12 99 GLU A O 1
ATOM 750 N N . THR A 1 100 ? 13.770 -1.832 -21.269 1.00 67.94 100 THR A N 1
ATOM 751 C CA . THR A 1 100 ? 12.379 -1.751 -21.724 1.00 67.94 100 THR A CA 1
ATOM 752 C C . THR A 1 100 ? 11.424 -1.450 -20.570 1.00 67.94 100 THR A C 1
ATOM 754 O O . THR A 1 100 ? 10.500 -0.655 -20.734 1.00 67.94 100 THR A O 1
ATOM 757 N N . VAL A 1 101 ? 11.646 -2.038 -19.391 1.00 68.56 101 VAL A N 1
ATOM 758 C CA . VAL A 1 101 ? 10.860 -1.735 -18.184 1.00 68.56 101 VAL A CA 1
ATOM 759 C C . VAL A 1 101 ? 11.107 -0.294 -17.731 1.00 68.56 101 VAL A C 1
ATOM 761 O O . VAL A 1 101 ? 10.158 0.425 -17.396 1.00 68.56 101 VAL A O 1
ATOM 764 N N . MET A 1 102 ? 12.365 0.146 -17.758 1.00 69.62 102 MET A N 1
ATOM 765 C CA . MET A 1 102 ? 12.744 1.504 -17.381 1.00 69.62 102 MET A CA 1
ATOM 766 C C . MET A 1 102 ? 12.141 2.543 -18.328 1.00 69.62 102 MET A C 1
ATOM 768 O O . MET A 1 102 ? 11.458 3.456 -17.862 1.00 69.62 102 MET A O 1
ATOM 772 N N . ASP A 1 103 ? 12.295 2.362 -19.638 1.00 73.81 103 ASP A N 1
ATOM 773 C CA . ASP A 1 103 ? 11.832 3.312 -20.650 1.00 73.81 103 ASP A CA 1
ATOM 774 C C . ASP A 1 103 ? 10.306 3.367 -20.759 1.00 73.81 103 ASP A C 1
ATOM 776 O O . ASP A 1 103 ? 9.728 4.441 -20.940 1.00 73.81 103 ASP A O 1
ATOM 780 N N . ARG A 1 104 ? 9.628 2.218 -20.650 1.00 73.12 104 ARG A N 1
ATOM 781 C CA . ARG A 1 104 ? 8.186 2.134 -20.935 1.00 73.12 104 ARG A CA 1
ATOM 782 C C . ARG A 1 104 ? 7.296 2.216 -19.708 1.00 73.12 104 ARG A C 1
ATOM 784 O O . ARG A 1 104 ? 6.124 2.544 -19.855 1.00 73.12 104 ARG A O 1
ATOM 791 N N . VAL A 1 105 ? 7.814 1.940 -18.511 1.00 70.69 105 VAL A N 1
ATOM 792 C CA . VAL A 1 105 ? 7.003 1.914 -17.284 1.00 70.69 105 VAL A CA 1
ATOM 793 C C . VAL A 1 105 ? 7.570 2.845 -16.225 1.00 70.69 105 VAL A C 1
ATOM 795 O O . VAL A 1 105 ? 6.871 3.751 -15.775 1.00 70.69 105 VAL A O 1
ATOM 798 N N . VAL A 1 106 ? 8.834 2.679 -15.837 1.00 72.62 106 VAL A N 1
ATOM 799 C CA . VAL A 1 106 ? 9.376 3.383 -14.663 1.00 72.62 106 VAL A CA 1
ATOM 800 C C . VAL A 1 106 ? 9.604 4.871 -14.934 1.00 72.62 106 VAL A C 1
ATOM 802 O O . VAL A 1 106 ? 9.153 5.703 -14.145 1.00 72.62 106 VAL A O 1
ATOM 805 N N . ALA A 1 107 ? 10.247 5.240 -16.043 1.00 74.12 107 ALA A N 1
ATOM 806 C CA . ALA A 1 107 ? 10.535 6.637 -16.370 1.00 74.12 107 ALA A CA 1
ATOM 807 C C . ALA A 1 107 ? 9.259 7.485 -16.575 1.00 74.12 107 ALA A C 1
ATOM 809 O O . ALA A 1 107 ? 9.178 8.569 -15.986 1.00 74.12 107 ALA A O 1
ATOM 810 N N . PRO A 1 108 ? 8.217 7.014 -17.294 1.00 69.75 108 PRO A N 1
ATOM 811 C CA . PRO A 1 108 ? 6.958 7.750 -17.414 1.00 69.75 108 PRO A CA 1
ATOM 812 C C . PRO A 1 108 ? 6.220 7.902 -16.076 1.00 69.75 108 PRO A C 1
ATOM 814 O O . PRO A 1 108 ? 5.690 8.978 -15.784 1.00 69.75 108 PRO A O 1
ATOM 817 N N . LEU A 1 109 ? 6.229 6.865 -15.226 1.00 68.94 109 LEU A N 1
ATOM 818 C CA . LEU A 1 109 ? 5.648 6.932 -13.880 1.00 68.94 109 LEU A CA 1
ATOM 819 C C . LEU A 1 109 ? 6.379 7.957 -13.003 1.00 68.94 109 LEU A C 1
ATOM 821 O O . LEU A 1 109 ? 5.733 8.805 -12.387 1.00 68.94 109 LEU A O 1
ATOM 825 N N . MET A 1 110 ? 7.714 7.923 -12.984 1.00 65.25 110 MET A N 1
ATOM 826 C CA . MET A 1 110 ? 8.542 8.857 -12.215 1.00 65.25 110 MET A CA 1
ATOM 827 C C . MET A 1 110 ? 8.363 10.299 -12.686 1.00 65.25 110 MET A C 1
ATOM 829 O O . MET A 1 110 ? 8.154 11.193 -11.867 1.00 65.25 110 MET A O 1
ATOM 833 N N . TYR A 1 111 ? 8.362 10.532 -14.000 1.00 69.38 111 TYR A N 1
ATOM 834 C CA . TYR A 1 111 ? 8.086 11.851 -14.567 1.00 69.38 111 TYR A CA 1
ATOM 835 C C . TYR A 1 111 ? 6.712 12.374 -14.124 1.00 69.38 111 TYR A C 1
ATOM 837 O O . TYR A 1 111 ? 6.571 13.528 -13.716 1.00 69.38 111 TYR A O 1
ATOM 845 N N . ARG A 1 112 ? 5.689 11.514 -14.144 1.00 64.19 112 ARG A N 1
ATOM 846 C CA . ARG A 1 112 ? 4.327 11.887 -13.752 1.00 64.19 112 ARG A CA 1
ATOM 847 C C . ARG A 1 112 ? 4.216 12.204 -12.259 1.00 64.19 112 ARG A C 1
ATOM 849 O O . ARG A 1 112 ? 3.524 13.159 -11.921 1.00 64.19 112 ARG A O 1
ATOM 856 N N . ILE A 1 113 ? 4.900 11.448 -11.397 1.00 62.25 113 ILE A N 1
ATOM 857 C CA . ILE A 1 113 ? 4.960 11.694 -9.945 1.00 62.25 113 ILE A CA 1
ATOM 858 C C . ILE A 1 113 ? 5.666 13.021 -9.647 1.00 62.25 113 ILE A C 1
ATOM 860 O O . ILE A 1 113 ? 5.166 13.820 -8.860 1.00 62.25 113 ILE A O 1
ATOM 864 N N . LEU A 1 114 ? 6.825 13.254 -10.266 1.00 67.44 114 LEU A N 1
ATOM 865 C CA . LEU A 1 114 ? 7.688 14.386 -9.929 1.00 67.44 114 LEU A CA 1
ATOM 866 C C . LEU A 1 114 ? 7.202 15.712 -10.525 1.00 67.44 114 LEU A C 1
ATOM 868 O O . LEU A 1 114 ? 7.387 16.757 -9.908 1.00 67.44 114 LEU A O 1
ATOM 872 N N . PHE A 1 115 ? 6.575 15.685 -11.705 1.00 64.75 115 PHE A N 1
ATOM 873 C CA . PHE A 1 115 ? 6.308 16.901 -12.481 1.00 64.75 115 PHE A CA 1
ATOM 874 C C . PHE A 1 115 ? 4.822 17.196 -12.733 1.00 64.75 115 PHE A C 1
ATOM 876 O O . PHE A 1 115 ? 4.511 18.214 -13.357 1.00 64.75 115 PHE A O 1
ATOM 883 N N . ARG A 1 116 ? 3.868 16.365 -12.269 1.00 54.16 116 ARG A N 1
ATOM 884 C CA . ARG A 1 116 ? 2.425 16.621 -12.473 1.00 54.16 116 ARG A CA 1
ATOM 885 C C . ARG A 1 116 ? 1.596 16.521 -11.177 1.00 54.16 116 ARG A C 1
ATOM 887 O O . ARG A 1 116 ? 1.369 15.420 -10.684 1.00 54.16 116 ARG A O 1
ATOM 894 N N . PRO A 1 117 ? 0.994 17.632 -10.704 1.00 45.59 117 PRO A N 1
ATOM 895 C CA . PRO A 1 117 ? 0.258 17.680 -9.433 1.00 45.59 117 PRO A CA 1
ATOM 896 C C . PRO A 1 117 ? -1.068 16.896 -9.408 1.00 45.59 117 PRO A C 1
ATOM 898 O O . PRO A 1 117 ? -1.627 16.692 -8.338 1.00 45.59 117 PRO A O 1
ATOM 901 N N . ALA A 1 118 ? -1.568 16.419 -10.555 1.00 52.41 118 ALA A N 1
ATOM 902 C CA . ALA A 1 118 ? -2.774 15.582 -10.624 1.00 52.41 118 ALA A CA 1
ATOM 903 C C . ALA A 1 118 ? -2.534 14.094 -10.268 1.00 52.41 118 ALA A C 1
ATOM 905 O O . ALA A 1 118 ? -3.492 13.332 -10.206 1.00 52.41 118 ALA A O 1
ATOM 906 N N . GLY A 1 119 ? -1.281 13.678 -10.033 1.00 52.94 119 GLY A N 1
ATOM 907 C CA . GLY A 1 119 ? -0.941 12.315 -9.610 1.00 52.94 119 GLY A CA 1
ATOM 908 C C . GLY A 1 119 ? -0.976 11.253 -10.717 1.00 52.94 119 GLY A C 1
ATOM 909 O O . GLY A 1 119 ? -1.219 11.543 -11.894 1.00 52.94 119 GLY A O 1
ATOM 910 N N . LEU A 1 120 ? -0.661 10.019 -10.307 1.00 54.88 120 LEU A N 1
ATOM 911 C CA . LEU A 1 120 ? -0.816 8.787 -11.082 1.00 54.88 120 LEU A CA 1
ATOM 912 C C . LEU A 1 120 ? -2.270 8.314 -11.014 1.00 54.88 120 LEU A C 1
ATOM 914 O O . LEU A 1 120 ? -2.840 8.264 -9.926 1.00 54.88 120 LEU A O 1
ATOM 918 N N . ASP A 1 121 ? -2.836 7.898 -12.144 1.00 66.12 121 ASP A N 1
ATOM 919 C CA . ASP A 1 121 ? -4.111 7.185 -12.173 1.00 66.12 121 ASP A CA 1
ATOM 920 C C . ASP A 1 121 ? -3.928 5.745 -12.678 1.00 66.12 121 ASP A C 1
ATOM 922 O O . ASP A 1 121 ? -2.963 5.401 -13.365 1.00 66.12 121 ASP A O 1
ATOM 926 N N . THR A 1 122 ? -4.853 4.869 -12.286 1.00 62.09 122 THR A N 1
ATOM 927 C CA . THR A 1 122 ? -4.786 3.434 -12.588 1.00 62.09 122 THR A CA 1
ATOM 928 C C . THR A 1 122 ? -4.919 3.140 -14.083 1.00 62.09 122 THR A C 1
ATOM 930 O O . THR A 1 122 ? -4.403 2.121 -14.542 1.00 62.09 122 THR A O 1
ATOM 933 N N . ALA A 1 123 ? -5.591 4.004 -14.850 1.00 69.81 123 ALA A N 1
ATOM 934 C CA . ALA A 1 123 ? -5.757 3.825 -16.289 1.00 69.81 123 ALA A CA 1
ATOM 935 C C . ALA A 1 123 ? -4.425 4.039 -17.018 1.00 69.81 123 ALA A C 1
ATOM 937 O O . ALA A 1 123 ? -4.032 3.211 -17.837 1.00 69.81 123 ALA A O 1
ATOM 938 N N . TYR A 1 124 ? -3.686 5.078 -16.636 1.00 67.19 124 TYR A N 1
ATOM 939 C CA . TYR A 1 124 ? -2.355 5.376 -17.142 1.00 67.19 124 TYR A CA 1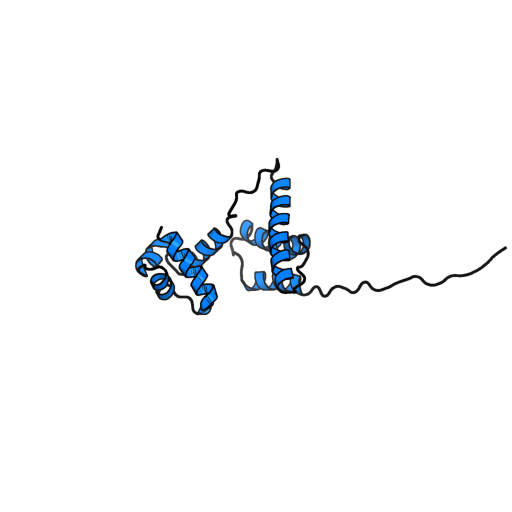
ATOM 940 C C . TYR A 1 124 ? -1.355 4.272 -16.792 1.00 67.19 124 TYR A C 1
ATOM 942 O O . TYR A 1 124 ? -0.679 3.752 -17.676 1.00 67.19 124 TYR A O 1
ATOM 950 N N . THR A 1 125 ? -1.312 3.830 -15.530 1.00 68.94 125 THR A N 1
ATOM 951 C CA . THR A 1 125 ? -0.430 2.723 -15.124 1.00 68.94 125 THR A CA 1
ATOM 952 C C . THR A 1 125 ? -0.741 1.445 -15.905 1.00 68.94 125 THR A C 1
ATOM 954 O O . THR A 1 125 ? 0.170 0.765 -16.371 1.00 68.94 125 THR A O 1
ATOM 957 N N . ARG A 1 126 ? -2.029 1.131 -16.099 1.00 69.69 126 ARG A N 1
ATOM 958 C CA . ARG A 1 126 ? -2.456 -0.040 -16.876 1.00 69.69 126 ARG A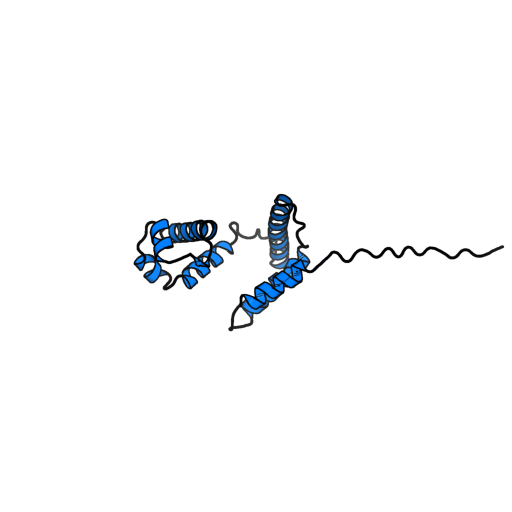 CA 1
ATOM 959 C C . ARG A 1 126 ? -2.048 0.070 -18.344 1.00 69.69 126 ARG A C 1
ATOM 961 O O . ARG A 1 126 ? -1.628 -0.928 -18.913 1.00 69.69 126 ARG A O 1
ATOM 968 N N . GLN A 1 127 ? -2.131 1.260 -18.934 1.00 74.38 127 GLN A N 1
ATOM 969 C CA . GLN A 1 127 ? -1.708 1.501 -20.312 1.00 74.38 127 GLN A CA 1
ATOM 970 C C . GLN A 1 127 ? -0.198 1.288 -20.495 1.00 74.38 127 GLN A C 1
ATOM 972 O O . GLN A 1 127 ? 0.210 0.652 -21.464 1.00 74.38 127 GLN A O 1
ATOM 977 N N . LEU A 1 128 ? 0.626 1.762 -19.553 1.00 71.75 128 LEU A N 1
ATOM 978 C CA . LEU A 1 128 ? 2.079 1.553 -19.596 1.00 71.75 128 LEU A CA 1
ATOM 979 C C . LEU A 1 128 ? 2.445 0.065 -19.498 1.00 71.75 128 LEU A C 1
ATOM 981 O O . LEU A 1 128 ? 3.286 -0.418 -20.249 1.00 71.75 128 LEU A O 1
ATOM 985 N N . VAL A 1 129 ? 1.780 -0.676 -18.606 1.00 71.56 129 VAL A N 1
ATOM 986 C CA . VAL A 1 129 ? 2.000 -2.124 -18.447 1.00 71.56 129 VAL A CA 1
ATOM 987 C C . VAL A 1 129 ? 1.515 -2.905 -19.672 1.00 71.56 129 VAL A C 1
ATOM 989 O O . VAL A 1 129 ? 2.207 -3.814 -20.117 1.00 71.56 129 VAL A O 1
ATOM 992 N N . ALA A 1 130 ? 0.369 -2.545 -20.256 1.00 73.75 130 ALA A N 1
ATOM 993 C CA . ALA A 1 130 ? -0.129 -3.189 -21.473 1.00 73.75 130 ALA A CA 1
ATOM 994 C C . ALA A 1 130 ? 0.849 -3.013 -22.650 1.00 73.75 130 ALA A C 1
ATOM 996 O O . ALA A 1 130 ? 1.207 -3.989 -23.300 1.00 73.75 130 ALA A O 1
ATOM 997 N N . GLY A 1 131 ? 1.383 -1.803 -22.847 1.00 70.25 131 GLY A N 1
ATOM 998 C CA . GLY A 1 131 ? 2.385 -1.539 -23.889 1.00 70.25 131 GLY A CA 1
ATOM 999 C C . GLY A 1 131 ? 3.747 -2.217 -23.669 1.00 70.25 131 GLY A C 1
ATOM 1000 O O . GLY A 1 131 ? 4.541 -2.326 -24.606 1.00 70.25 131 GLY A O 1
ATOM 1001 N N . LEU A 1 132 ? 4.039 -2.673 -22.446 1.00 70.31 132 LEU A N 1
ATOM 1002 C CA . LEU A 1 132 ? 5.209 -3.502 -22.147 1.00 70.31 132 LEU A CA 1
ATOM 1003 C C . LEU A 1 132 ? 4.977 -4.973 -22.529 1.00 70.31 132 LEU A C 1
ATOM 1005 O O . LEU A 1 132 ? 5.905 -5.622 -22.996 1.00 70.31 132 LEU A O 1
ATOM 1009 N N . LEU A 1 133 ? 3.765 -5.494 -22.319 1.00 66.75 133 LEU A N 1
ATOM 1010 C CA . LEU A 1 133 ? 3.437 -6.907 -22.538 1.00 66.75 133 LEU A CA 1
ATOM 1011 C C . LEU A 1 133 ? 3.080 -7.233 -23.997 1.00 66.75 133 LEU A C 1
ATOM 1013 O O . LEU A 1 133 ? 3.296 -8.362 -24.425 1.00 66.75 133 LEU A O 1
ATOM 1017 N N . ASP A 1 134 ? 2.602 -6.257 -24.774 1.00 68.88 134 ASP A N 1
ATOM 1018 C CA . ASP A 1 134 ? 2.230 -6.439 -26.189 1.00 68.88 134 ASP A CA 1
ATOM 1019 C C . ASP A 1 134 ? 3.423 -6.605 -27.152 1.00 68.88 134 ASP A C 1
ATOM 1021 O O . ASP A 1 134 ? 3.235 -6.747 -28.364 1.00 68.88 134 ASP A O 1
ATOM 1025 N N . THR A 1 135 ? 4.666 -6.655 -26.661 1.00 50.22 135 THR A N 1
ATOM 1026 C CA . THR A 1 135 ? 5.790 -7.106 -27.491 1.00 50.22 135 THR A CA 1
ATOM 1027 C C . THR A 1 135 ? 5.738 -8.622 -27.656 1.00 50.22 135 THR A C 1
ATOM 1029 O O . THR A 1 135 ? 6.432 -9.370 -26.968 1.00 50.22 135 THR A O 1
ATOM 1032 N N . THR A 1 136 ? 4.936 -9.071 -28.622 1.00 41.25 136 THR A N 1
ATOM 1033 C CA . THR A 1 136 ? 5.242 -10.313 -29.341 1.00 41.25 136 THR A CA 1
ATOM 1034 C C . THR A 1 136 ? 6.663 -10.149 -29.892 1.00 41.25 136 THR A C 1
ATOM 1036 O O . THR A 1 136 ? 6.945 -9.084 -30.449 1.00 41.25 136 THR A O 1
ATOM 1039 N N . PRO A 1 137 ? 7.581 -11.118 -29.717 1.00 42.69 137 PRO A N 1
ATOM 1040 C CA . PRO A 1 137 ? 8.894 -11.024 -30.332 1.00 42.69 137 PRO A CA 1
ATOM 1041 C C . PRO A 1 137 ? 8.660 -10.922 -31.835 1.00 42.69 137 PRO A C 1
ATOM 1043 O O . PRO A 1 137 ? 8.122 -11.847 -32.444 1.00 42.69 137 PRO A O 1
ATOM 1046 N N . GLU A 1 138 ? 8.982 -9.765 -32.409 1.00 36.41 138 GLU A N 1
ATOM 1047 C CA . GLU A 1 138 ? 9.004 -9.583 -33.849 1.00 36.41 138 GLU A CA 1
ATOM 1048 C C . GLU A 1 138 ? 9.991 -10.624 -34.366 1.00 36.41 138 GLU A C 1
ATOM 1050 O O . GLU A 1 138 ? 11.194 -10.554 -34.102 1.00 36.41 138 GLU A O 1
ATOM 1055 N N . ALA A 1 139 ? 9.436 -11.684 -34.958 1.00 37.38 139 ALA A N 1
ATOM 1056 C CA . ALA A 1 139 ? 10.194 -12.761 -35.545 1.00 37.38 139 ALA A CA 1
ATOM 1057 C C . ALA A 1 139 ? 11.253 -12.117 -36.432 1.00 37.38 139 ALA A C 1
ATOM 1059 O O . ALA A 1 139 ? 10.913 -11.374 -37.356 1.00 37.38 139 ALA A O 1
ATOM 1060 N N . ALA A 1 140 ? 12.522 -12.377 -36.109 1.00 41.00 140 ALA A N 1
ATOM 1061 C CA . ALA A 1 140 ? 13.637 -12.098 -36.987 1.00 41.00 140 ALA A CA 1
ATOM 1062 C C . ALA A 1 140 ? 13.272 -12.703 -38.342 1.00 41.00 140 ALA A C 1
ATOM 1064 O O . ALA A 1 140 ? 13.292 -13.921 -38.521 1.00 41.00 140 ALA A O 1
ATOM 1065 N N . THR A 1 141 ? 12.811 -11.843 -39.246 1.00 41.12 141 THR A N 1
ATOM 1066 C CA . THR A 1 141 ? 12.477 -12.228 -40.601 1.00 41.12 141 THR A CA 1
ATOM 1067 C C . THR A 1 141 ? 13.806 -12.568 -41.234 1.00 41.12 141 THR A C 1
ATOM 1069 O O . THR A 1 141 ? 14.636 -11.698 -41.491 1.00 41.12 141 THR A O 1
ATOM 1072 N N . ASP A 1 142 ? 14.011 -13.872 -41.369 1.00 46.84 142 ASP A N 1
ATOM 1073 C CA . ASP A 1 142 ? 14.978 -14.493 -42.244 1.00 46.84 142 ASP A CA 1
ATOM 1074 C C . ASP A 1 142 ? 14.925 -13.797 -43.607 1.00 46.84 142 ASP A C 1
ATOM 1076 O O . ASP A 1 142 ? 13.979 -13.938 -44.381 1.00 46.84 142 ASP A O 1
ATOM 1080 N N . ALA A 1 143 ? 15.941 -12.981 -43.851 1.00 40.41 143 ALA A N 1
ATOM 1081 C CA . ALA A 1 143 ? 16.296 -12.490 -45.162 1.00 40.41 143 ALA A CA 1
ATOM 1082 C C . ALA A 1 143 ? 17.758 -12.876 -45.391 1.00 40.41 143 ALA A C 1
ATOM 1084 O O . ALA A 1 143 ? 18.654 -12.032 -45.409 1.00 40.41 143 ALA A O 1
ATOM 1085 N N . GLY A 1 144 ? 18.019 -14.177 -45.527 1.00 40.72 144 GLY A N 1
ATOM 1086 C CA . GLY A 1 144 ? 19.218 -14.627 -46.220 1.00 40.72 144 GLY A CA 1
ATOM 1087 C C . GLY A 1 144 ? 19.221 -14.077 -47.653 1.00 40.72 144 GLY A C 1
ATOM 1088 O O . GLY A 1 144 ? 18.256 -14.301 -48.388 1.00 40.72 144 GLY A O 1
ATOM 1089 N N . PRO A 1 145 ? 20.275 -13.379 -48.113 1.00 40.62 145 PRO A N 1
ATOM 1090 C CA . PRO A 1 145 ? 20.406 -13.088 -49.525 1.00 40.62 145 PRO A CA 1
ATOM 1091 C C . PRO A 1 145 ? 21.043 -14.310 -50.190 1.00 40.62 145 PRO A C 1
ATOM 1093 O O . PRO A 1 145 ? 22.262 -14.472 -50.228 1.00 40.62 145 PRO A O 1
ATOM 1096 N N . GLY A 1 146 ? 20.191 -15.193 -50.702 1.00 38.84 146 GLY A N 1
ATOM 1097 C CA . GLY A 1 146 ? 20.567 -16.102 -51.772 1.00 38.84 146 GLY A CA 1
ATOM 1098 C C . GLY A 1 146 ? 20.610 -15.348 -53.101 1.00 38.84 146 GLY A C 1
ATOM 1099 O O . GLY A 1 146 ? 19.620 -14.740 -53.496 1.00 38.84 146 GLY A O 1
ATOM 1100 N N . GLY A 1 147 ? 21.739 -15.456 -53.802 1.00 36.56 147 GLY A N 1
ATOM 1101 C CA . GLY A 1 147 ? 21.773 -15.432 -55.264 1.00 36.56 147 GLY A CA 1
ATOM 1102 C C . GLY A 1 147 ? 22.348 -14.182 -55.930 1.00 36.56 147 GLY A C 1
ATOM 1103 O O . GLY A 1 147 ? 21.625 -13.237 -56.215 1.00 36.56 147 GLY A O 1
ATOM 1104 N N . SER A 1 148 ? 23.613 -14.280 -56.344 1.00 40.34 148 SER A N 1
ATOM 1105 C CA . SER A 1 148 ? 23.983 -14.001 -57.738 1.00 40.34 148 SER A CA 1
ATOM 1106 C C . SER A 1 148 ? 25.350 -14.614 -58.058 1.00 40.34 148 SER A C 1
ATOM 1108 O O . SER A 1 148 ? 26.398 -14.003 -57.853 1.00 40.34 148 SER A O 1
ATOM 1110 N N . GLU A 1 149 ? 25.320 -15.840 -58.584 1.00 42.78 149 GLU A N 1
ATOM 1111 C CA . GLU A 1 149 ? 26.264 -16.276 -59.615 1.00 42.78 149 GLU A CA 1
ATOM 1112 C C . GLU A 1 149 ? 26.189 -15.300 -60.797 1.00 42.78 149 GLU A C 1
ATOM 1114 O O . GLU A 1 149 ? 25.089 -15.053 -61.283 1.00 42.78 149 GLU A O 1
ATOM 1119 N N . THR A 1 150 ? 27.318 -14.788 -61.301 1.00 44.41 150 THR A N 1
ATOM 1120 C CA . THR A 1 150 ? 27.741 -14.979 -62.708 1.00 44.41 150 THR A CA 1
ATOM 1121 C C . THR A 1 150 ? 29.127 -14.374 -62.985 1.00 44.41 150 THR A C 1
ATOM 1123 O O . THR A 1 150 ? 29.324 -13.183 -62.792 1.00 44.41 150 THR A O 1
ATOM 1126 N N . SER A 1 151 ? 30.018 -15.213 -63.541 1.00 42.66 151 SER A N 1
ATOM 1127 C CA . SER A 1 151 ? 30.917 -14.949 -64.691 1.00 42.66 151 SER A CA 1
ATOM 1128 C C . SER A 1 151 ? 31.963 -13.814 -64.591 1.00 42.66 151 SER A C 1
ATOM 1130 O O . SER A 1 151 ? 31.624 -12.667 -64.368 1.00 42.66 151 SER A O 1
ATOM 1132 N N . GLY A 1 152 ? 33.254 -13.982 -64.878 1.00 45.97 152 GLY A N 1
ATOM 1133 C CA . GLY A 1 152 ? 33.981 -15.045 -65.559 1.00 45.97 152 GLY A CA 1
ATOM 1134 C C . GLY A 1 152 ? 35.325 -14.512 -66.093 1.00 45.97 152 GLY A C 1
ATOM 1135 O O . GLY A 1 152 ? 35.441 -13.322 -66.364 1.00 45.97 152 GLY A O 1
ATOM 1136 N N . ARG A 1 153 ? 36.256 -15.454 -66.294 1.00 50.00 153 ARG A N 1
ATOM 1137 C CA . ARG A 1 153 ? 37.477 -15.423 -67.125 1.00 50.00 153 ARG A CA 1
ATOM 1138 C C . ARG A 1 153 ? 38.686 -14.594 -66.684 1.00 50.00 153 ARG A C 1
ATOM 1140 O O . ARG A 1 153 ? 38.592 -13.357 -66.595 1.00 50.00 153 ARG A O 1
#

pLDDT: mean 70.55, std 17.85, range [36.41, 97.62]

Organism: NCBI:txid68171

Foldseek 3Di:
DLLVLLLVLVVVCCVVPNDVPDALCSSCVSSVHDSVVVCVPQVGPVSSVVVSVVVVVDDPDDQPCPPDPVVSVVVVLVVVVVVVCVVCVVVVHHDDDSVLCCVQAVVVQVCCCPPPPVHDDPVVNVVSVVVSPPPPPPPPPDDDDDDDDDDDD

Radius of gyration: 23.48 Å; chains: 1; bounding box: 50×38×85 Å

Secondary structure (DSSP, 8-state):
-HHHHHHHHHHHHHHHHTTTT--HHHHHHHHTS-HHHHHHHHSSHHHHHHHHHHHHHS-SSPPP--SSHHHHHHHHHHHHHHHHHHHHHTTTPPPPPHHHHIIIIIHHHHHHHHH-TT---HHHHHHHHHHHHT-------------------

InterPro domains:
  IPR001647 DNA-binding HTH domain, TetR-type [PF00440] (11-49)
  IPR001647 DNA-binding HTH domain, TetR-type [PS50977] (1-60)
  IPR009057 Homedomain-like superfamily [SSF46689] (4-57)
  IPR036271 Tetracyclin repressor-like, C-terminal domain superfamily [SSF48498] (65-135)